Protein AF-A0A7L4NRN9-F1 (afdb_monomer_lite)

Organism: NCBI:txid390723

Foldseek 3Di:
DPQDPPQWDQDDVNPDIDGPPDDQVRFAKDKDWDDDPVGIDIDIDGDGDWFDKDFPDDWDDDDDDPPDDDDTDGDIQIVVGDDDFDDDVRHTDPDD

Sequence (96 aa):
GEVPAGKTKLENFNKALRISNVSEEDSGEYFCLASNKMGSIRHTISVRVKAAPYWLDEPQNLILAPGEDGRLVCRANGNPKPSIQWLVNGEPIEGE

InterPro domains:
  IPR007110 Immunoglobulin-like domain [PS50835] (53-96)
  IPR013098 Immunoglobulin I-set [PF07679] (10-49)
  IPR013098 Immunoglobulin I-set [PF07679] (57-94)
  IPR013783 Immunoglobulin-like fold [G3DSA:2.60.40.10] (1-49)
  IPR013783 Immunoglobulin-like fold [G3DSA:2.60.40.10] (50-96)
  IPR036179 Immunoglobulin-like domain superfamily [SSF48726] (13-59)
  IPR036179 Immunoglobulin-like domain superfamily [SSF48726] (47-94)
  IPR051170 Neural and epithelial cell adhesion domain-containing protein [PTHR12231] (5-94)

Secondary structure (DSSP, 8-state):
-PPPTTSEEEETTTTEEEE-S--GGG-EEEEEEEEETTEEEEEEEEE---EEEEEEE--------TTPPP----EEEEESPPP---EETTEEPS--

Structure (mmCIF, N/CA/C/O backbone):
data_AF-A0A7L4NRN9-F1
#
_entry.id   AF-A0A7L4NRN9-F1
#
loop_
_atom_site.group_PDB
_atom_site.id
_atom_site.type_symbol
_atom_site.label_atom_id
_atom_site.label_alt_id
_atom_site.label_comp_id
_atom_site.label_asym_id
_atom_site.label_entity_id
_atom_site.label_seq_id
_atom_site.pdbx_PDB_ins_code
_atom_site.Cartn_x
_atom_site.Cartn_y
_atom_site.Cartn_z
_atom_site.occupancy
_atom_site.B_iso_or_equiv
_atom_site.auth_seq_id
_atom_site.auth_comp_id
_atom_site.auth_asym_id
_atom_site.auth_atom_id
_atom_site.pdbx_PDB_model_num
ATOM 1 N N . GLY A 1 1 ? 6.725 -7.783 -17.349 1.00 56.34 1 GLY A N 1
ATOM 2 C CA . GLY A 1 1 ? 5.259 -7.811 -17.300 1.00 56.34 1 GLY A CA 1
ATOM 3 C C . GLY A 1 1 ? 4.720 -6.881 -18.353 1.00 56.34 1 GLY A C 1
ATOM 4 O O . GLY A 1 1 ? 5.463 -6.035 -18.847 1.00 56.34 1 GLY A O 1
ATOM 5 N N . GLU A 1 2 ? 3.462 -7.064 -18.729 1.00 66.19 2 GLU A N 1
ATOM 6 C CA . GLU A 1 2 ? 2.748 -6.046 -19.495 1.00 66.19 2 GLU A CA 1
ATOM 7 C C . GLU A 1 2 ? 2.642 -4.774 -18.650 1.00 66.19 2 GLU A C 1
ATOM 9 O O . GLU A 1 2 ? 2.498 -4.831 -17.429 1.00 66.19 2 GLU A O 1
ATOM 14 N N . VAL A 1 3 ? 2.801 -3.619 -19.293 1.00 81.88 3 VAL A N 1
ATOM 15 C CA . VAL A 1 3 ? 2.697 -2.325 -18.617 1.00 81.88 3 VAL A CA 1
ATOM 16 C C . VAL A 1 3 ? 1.210 -2.049 -18.362 1.00 81.88 3 VAL A C 1
ATOM 18 O O . VAL A 1 3 ? 0.427 -2.163 -19.306 1.00 81.88 3 VAL A O 1
ATOM 21 N N . PRO A 1 4 ? 0.794 -1.669 -17.140 1.00 86.62 4 PRO A N 1
ATOM 22 C CA . PRO A 1 4 ? -0.623 -1.522 -16.826 1.00 86.62 4 PRO A CA 1
ATOM 23 C C . PRO A 1 4 ? -1.340 -0.490 -17.713 1.00 86.62 4 PRO A C 1
ATOM 25 O O . PRO A 1 4 ? -1.010 0.703 -17.720 1.00 86.62 4 PRO A O 1
ATOM 28 N N . ALA A 1 5 ? -2.338 -0.941 -18.472 1.00 81.81 5 ALA A N 1
ATOM 29 C CA . ALA A 1 5 ? -3.095 -0.084 -19.378 1.00 81.81 5 ALA A CA 1
ATOM 30 C C . ALA A 1 5 ? -3.961 0.927 -18.603 1.00 81.81 5 ALA A C 1
ATOM 32 O O . ALA A 1 5 ? -4.493 0.630 -17.537 1.00 81.81 5 ALA A O 1
ATOM 33 N N . GLY A 1 6 ? -4.093 2.146 -19.130 1.00 88.62 6 GLY A N 1
ATOM 34 C CA . GLY A 1 6 ? -4.977 3.177 -18.566 1.00 88.62 6 GLY A CA 1
ATOM 35 C C . GLY A 1 6 ? -4.437 3.942 -17.350 1.00 88.62 6 GLY A C 1
ATOM 36 O O . GLY A 1 6 ? -5.034 4.941 -16.963 1.00 88.62 6 GLY A O 1
ATOM 37 N N . LYS A 1 7 ? -3.292 3.542 -16.783 1.00 93.81 7 LYS A N 1
ATOM 38 C CA . LYS A 1 7 ? -2.644 4.246 -15.657 1.00 93.81 7 LYS A CA 1
ATOM 39 C C . LYS A 1 7 ? -1.159 4.546 -15.859 1.00 93.81 7 LYS A C 1
ATOM 41 O O . LYS A 1 7 ? -0.464 4.910 -14.913 1.00 93.81 7 LYS A O 1
ATOM 46 N N . THR A 1 8 ? -0.667 4.410 -17.088 1.00 94.44 8 THR A N 1
ATOM 47 C CA . THR A 1 8 ? 0.746 4.586 -17.440 1.00 94.44 8 THR A CA 1
ATOM 48 C C . THR A 1 8 ? 0.977 5.770 -18.371 1.00 94.44 8 THR A C 1
ATOM 50 O O . THR A 1 8 ? 0.188 6.044 -19.273 1.00 94.44 8 THR A O 1
ATOM 53 N N . LYS A 1 9 ? 2.082 6.487 -18.149 1.00 95.00 9 LYS A N 1
ATOM 54 C CA . LYS A 1 9 ? 2.510 7.628 -18.963 1.00 95.00 9 LYS A CA 1
ATOM 55 C C . LYS A 1 9 ? 4.019 7.593 -19.174 1.00 95.00 9 LYS A C 1
ATOM 57 O O . LYS A 1 9 ? 4.778 7.480 -18.214 1.00 95.00 9 LYS A O 1
ATOM 62 N N . LEU A 1 10 ? 4.454 7.724 -20.426 1.00 93.88 10 LEU A N 1
ATOM 63 C CA . LEU A 1 10 ? 5.862 7.943 -20.750 1.00 93.88 10 LEU A CA 1
ATOM 64 C C . LEU A 1 10 ? 6.213 9.427 -20.592 1.00 93.88 10 LEU A C 1
ATOM 66 O O . LEU A 1 10 ? 5.490 10.311 -21.052 1.00 93.88 10 LEU A O 1
ATOM 70 N N . GLU A 1 11 ? 7.333 9.693 -19.932 1.00 95.38 11 GLU A N 1
ATOM 71 C CA . GLU A 1 11 ? 7.857 11.024 -19.635 1.00 95.38 11 GLU A CA 1
ATOM 72 C C . GLU A 1 11 ? 9.323 11.129 -20.084 1.00 95.38 11 GLU A C 1
ATOM 74 O O . GLU A 1 11 ? 9.958 10.138 -20.460 1.00 95.38 11 GLU A O 1
ATOM 79 N N . ASN A 1 12 ? 9.876 12.345 -20.062 1.00 95.44 12 ASN A N 1
ATOM 80 C CA . ASN A 1 12 ? 11.283 12.619 -20.374 1.00 95.44 12 ASN A CA 1
ATOM 81 C C . ASN A 1 12 ? 11.741 12.030 -21.719 1.00 95.44 12 ASN A C 1
ATOM 83 O O . ASN A 1 12 ? 12.762 11.348 -21.781 1.00 95.44 12 ASN A O 1
ATOM 87 N N . PHE A 1 13 ? 10.989 12.278 -22.798 1.00 94.69 13 PHE A N 1
ATOM 88 C CA . PHE A 1 13 ? 11.271 11.719 -24.131 1.00 94.69 13 PHE A CA 1
ATOM 89 C C . PHE A 1 13 ? 11.360 10.181 -24.117 1.00 94.69 13 PHE A C 1
ATOM 91 O O . PHE A 1 13 ? 12.305 9.599 -24.647 1.00 94.69 13 PHE A O 1
ATOM 98 N N . ASN A 1 14 ? 10.385 9.531 -23.471 1.00 93.06 14 ASN A N 1
ATOM 99 C CA . ASN A 1 14 ? 10.292 8.077 -23.288 1.00 93.06 14 ASN A CA 1
ATOM 100 C C . ASN A 1 14 ? 11.430 7.459 -22.456 1.00 93.06 14 ASN A C 1
ATOM 102 O O . ASN A 1 14 ? 11.669 6.256 -22.533 1.00 93.06 14 ASN A O 1
ATOM 106 N N . LYS A 1 15 ? 12.125 8.266 -21.645 1.00 94.12 15 LYS A N 1
ATOM 107 C CA . LYS A 1 15 ? 13.185 7.801 -20.730 1.00 94.12 15 LYS A CA 1
ATOM 108 C C . LYS A 1 15 ? 12.677 7.518 -19.316 1.00 94.12 15 LYS A C 1
ATOM 110 O O . LYS A 1 15 ? 13.428 6.988 -18.505 1.00 94.12 15 LYS A O 1
ATOM 115 N N . ALA A 1 16 ? 11.430 7.873 -19.012 1.00 94.62 16 ALA A N 1
ATOM 116 C CA . ALA A 1 16 ? 10.782 7.581 -17.740 1.00 94.62 16 ALA A CA 1
ATOM 117 C C . ALA A 1 16 ? 9.380 7.003 -17.972 1.00 94.62 16 ALA A C 1
ATOM 119 O O . ALA A 1 16 ? 8.662 7.451 -18.864 1.00 94.62 16 ALA A O 1
ATOM 120 N N . LEU A 1 17 ? 8.991 6.024 -17.154 1.00 94.62 17 LEU A N 1
ATOM 121 C CA . LEU A 1 17 ? 7.641 5.466 -17.106 1.00 94.62 17 LEU A CA 1
ATOM 122 C C . LEU A 1 17 ? 7.016 5.840 -15.761 1.00 94.62 17 LEU A C 1
ATOM 124 O O . LEU A 1 17 ? 7.520 5.440 -14.713 1.00 94.62 17 LEU A O 1
ATOM 128 N N . ARG A 1 18 ? 5.921 6.597 -15.791 1.00 95.56 18 ARG A N 1
ATOM 129 C CA . ARG A 1 18 ? 5.093 6.891 -14.620 1.00 95.56 18 ARG A CA 1
ATOM 130 C C . ARG A 1 18 ? 3.899 5.946 -14.600 1.00 95.56 18 ARG A C 1
ATOM 132 O O . ARG A 1 18 ? 3.202 5.831 -15.605 1.00 95.56 18 ARG A O 1
ATOM 139 N N . ILE A 1 19 ? 3.652 5.326 -13.451 1.00 96.12 19 ILE A N 1
ATOM 140 C CA . ILE A 1 19 ? 2.445 4.544 -13.160 1.00 96.12 19 ILE A CA 1
ATOM 141 C C . ILE A 1 19 ? 1.694 5.280 -12.049 1.00 96.12 19 ILE A C 1
ATOM 143 O O . ILE A 1 19 ? 2.263 5.544 -10.991 1.00 96.12 19 ILE A O 1
ATOM 147 N N . SER A 1 20 ? 0.452 5.672 -12.307 1.00 96.06 20 SER A N 1
ATOM 148 C CA . SER A 1 20 ? -0.400 6.401 -11.363 1.00 96.06 20 SER A CA 1
ATOM 149 C C . SER A 1 20 ? -1.372 5.454 -10.663 1.00 96.06 20 SER A C 1
ATOM 151 O O . SER A 1 20 ? -1.753 4.440 -11.235 1.00 96.06 20 SER A O 1
ATOM 153 N N . ASN A 1 21 ? -1.801 5.808 -9.445 1.00 94.06 21 ASN A N 1
ATOM 154 C CA . ASN A 1 21 ? -2.736 5.011 -8.640 1.00 94.06 21 ASN A CA 1
ATOM 155 C C . ASN A 1 21 ? -2.325 3.528 -8.556 1.00 94.06 21 ASN A C 1
ATOM 157 O O . ASN A 1 21 ? -3.054 2.631 -8.982 1.00 94.06 21 ASN A O 1
ATOM 161 N N . VAL A 1 22 ? -1.090 3.304 -8.098 1.00 94.62 22 VAL A N 1
ATOM 162 C CA . VAL A 1 22 ? -0.498 1.968 -8.027 1.00 94.62 22 VAL A CA 1
ATOM 163 C C . VAL A 1 22 ? -1.241 1.088 -7.026 1.00 94.62 22 VAL A C 1
ATOM 165 O O . VAL A 1 22 ? -1.680 1.543 -5.972 1.00 94.62 22 VAL A O 1
ATOM 168 N N . SER A 1 23 ? -1.342 -0.187 -7.363 1.00 92.88 23 SER A N 1
ATOM 169 C CA . SER A 1 23 ? -2.004 -1.241 -6.598 1.00 92.88 23 SER A CA 1
ATOM 170 C C . SER A 1 23 ? -1.083 -2.454 -6.496 1.00 92.88 23 SER A C 1
ATOM 172 O O . SER A 1 23 ? -0.055 -2.515 -7.172 1.00 92.88 23 SER A O 1
ATOM 174 N N . GLU A 1 24 ? -1.432 -3.438 -5.670 1.00 90.81 24 GLU A N 1
ATOM 175 C CA . GLU A 1 24 ? -0.608 -4.643 -5.505 1.00 90.81 24 GLU A CA 1
ATOM 176 C C . GLU A 1 24 ? -0.357 -5.384 -6.829 1.00 90.81 24 GLU A C 1
ATOM 178 O O . GLU A 1 24 ? 0.750 -5.884 -7.038 1.00 90.81 24 GLU A O 1
ATOM 183 N N . GLU A 1 25 ? -1.333 -5.356 -7.746 1.00 92.00 25 GLU A N 1
ATOM 184 C CA . GLU A 1 25 ? -1.276 -5.945 -9.094 1.00 92.00 25 GLU A CA 1
ATOM 185 C C . GLU A 1 25 ? -0.179 -5.342 -9.986 1.00 92.00 25 GLU A C 1
ATOM 187 O O . GLU A 1 25 ? 0.249 -5.968 -10.951 1.00 92.00 25 GLU A O 1
ATOM 192 N N . ASP A 1 26 ? 0.313 -4.143 -9.656 1.00 94.38 26 ASP A N 1
ATOM 193 C CA . ASP A 1 26 ? 1.397 -3.488 -10.397 1.00 94.38 26 ASP A CA 1
ATOM 194 C C . ASP A 1 26 ? 2.785 -3.980 -9.983 1.00 94.38 26 ASP A C 1
ATOM 196 O O . ASP A 1 26 ? 3.788 -3.568 -10.572 1.00 94.38 26 ASP A O 1
ATOM 200 N N . SER A 1 27 ? 2.868 -4.840 -8.967 1.00 94.62 27 SER A N 1
ATOM 201 C CA . SER A 1 27 ? 4.118 -5.489 -8.585 1.00 94.62 27 SER A CA 1
ATOM 202 C C . SER A 1 27 ? 4.571 -6.458 -9.674 1.00 94.62 27 SER A C 1
ATOM 204 O O . SER A 1 27 ? 3.784 -7.220 -10.228 1.00 94.62 27 SER A O 1
ATOM 206 N N . GLY A 1 28 ? 5.870 -6.482 -9.948 1.00 94.38 28 GLY A N 1
ATOM 207 C CA . GLY A 1 28 ? 6.449 -7.401 -10.915 1.00 94.38 28 GLY A CA 1
ATOM 208 C C . GLY A 1 28 ? 7.719 -6.871 -11.556 1.00 94.38 28 GLY A C 1
ATOM 209 O O . GLY A 1 28 ? 8.274 -5.843 -11.169 1.00 94.38 28 GLY A O 1
ATOM 210 N N . GLU A 1 29 ? 8.179 -7.603 -12.564 1.00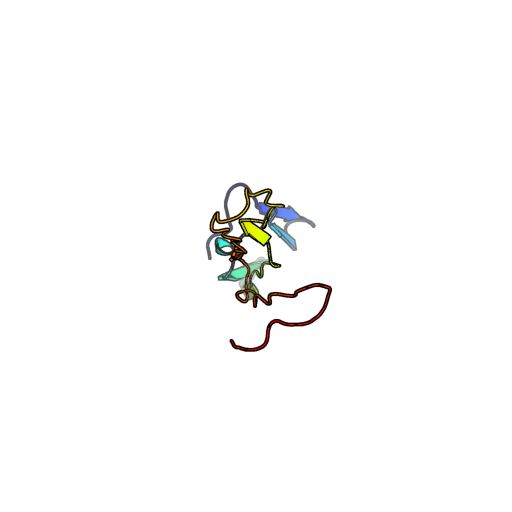 95.06 29 GLU A N 1
ATOM 211 C CA . GLU A 1 29 ? 9.362 -7.254 -13.343 1.00 95.06 29 GLU A CA 1
ATOM 212 C C . GLU A 1 29 ? 8.987 -6.330 -14.504 1.00 95.06 29 GLU A C 1
ATOM 214 O O . GLU A 1 29 ? 8.241 -6.715 -15.414 1.00 95.06 29 GLU A O 1
ATOM 219 N N . TYR A 1 30 ? 9.553 -5.131 -14.513 1.00 94.56 30 TYR A N 1
ATOM 220 C CA . TYR A 1 30 ? 9.483 -4.182 -15.619 1.00 94.56 30 TYR A CA 1
ATOM 221 C C . TYR A 1 30 ? 10.804 -4.195 -16.373 1.00 94.56 30 TYR A C 1
ATOM 223 O O . TYR A 1 30 ? 11.852 -4.458 -15.794 1.00 94.56 30 TYR A O 1
ATOM 231 N N . PHE A 1 31 ? 10.788 -3.894 -17.668 1.00 93.69 31 PHE A N 1
ATOM 232 C CA . PHE A 1 31 ? 12.028 -3.732 -18.416 1.00 93.69 31 PHE A CA 1
ATOM 233 C C . PHE A 1 31 ? 11.957 -2.530 -19.346 1.00 93.69 31 PHE A C 1
ATOM 235 O O . PHE A 1 31 ? 10.896 -2.203 -19.876 1.00 93.69 31 PHE A O 1
ATOM 242 N N . CYS A 1 32 ? 13.104 -1.896 -19.571 1.00 93.69 32 CYS A N 1
ATOM 243 C CA . CYS A 1 32 ? 13.274 -0.933 -20.647 1.00 93.69 32 CYS A CA 1
ATOM 244 C C . CYS A 1 32 ? 14.179 -1.525 -21.730 1.00 93.69 32 CYS A C 1
ATOM 246 O O . CYS A 1 32 ? 15.099 -2.300 -21.448 1.00 93.69 32 CYS A O 1
ATOM 248 N N . LEU A 1 33 ? 13.887 -1.180 -22.982 1.00 94.69 33 LEU A N 1
ATOM 249 C CA . LEU A 1 33 ? 14.691 -1.550 -24.138 1.00 94.69 33 LEU A CA 1
ATOM 250 C C . LEU A 1 33 ? 15.292 -0.272 -24.723 1.00 94.69 33 LEU A C 1
ATOM 252 O O . LEU A 1 33 ? 14.558 0.610 -25.163 1.00 94.69 33 LEU A O 1
ATOM 256 N N . ALA A 1 34 ? 16.618 -0.174 -24.728 1.00 95.88 34 ALA A N 1
ATOM 257 C CA . ALA A 1 34 ? 17.332 0.917 -25.379 1.00 95.88 34 ALA A CA 1
ATOM 258 C C . ALA A 1 34 ? 17.904 0.413 -26.703 1.00 95.88 34 ALA A C 1
ATOM 260 O O . ALA A 1 34 ? 18.670 -0.549 -26.717 1.00 95.88 34 ALA A O 1
ATOM 261 N N . SER A 1 35 ? 17.533 1.053 -27.810 1.00 96.62 35 SER A N 1
ATOM 262 C CA . SER A 1 35 ? 17.925 0.643 -29.161 1.00 96.62 35 SER A CA 1
ATOM 263 C C . SER A 1 35 ? 18.608 1.771 -29.925 1.00 96.62 35 SER A C 1
ATOM 265 O O . SER A 1 35 ? 18.179 2.923 -29.869 1.00 96.62 35 SER A O 1
ATOM 267 N N . ASN A 1 36 ? 19.632 1.424 -30.699 1.00 96.25 36 ASN A N 1
ATOM 268 C CA . ASN A 1 36 ? 20.234 2.276 -31.719 1.00 96.25 36 ASN A CA 1
ATOM 269 C C . ASN A 1 36 ? 20.357 1.489 -33.041 1.00 96.25 36 ASN A C 1
ATOM 271 O O . ASN A 1 36 ? 19.906 0.350 -33.132 1.00 96.25 36 ASN A O 1
ATOM 275 N N . LYS A 1 37 ? 20.966 2.074 -34.083 1.00 98.06 37 LYS A N 1
ATOM 276 C CA . LYS A 1 37 ? 21.081 1.415 -35.403 1.00 98.06 37 LYS A CA 1
ATOM 277 C C . LYS A 1 37 ? 21.896 0.106 -35.393 1.00 98.06 37 LYS A C 1
ATOM 279 O O . LYS A 1 37 ? 21.833 -0.636 -36.363 1.00 98.06 37 LYS A O 1
ATOM 284 N N . MET A 1 38 ? 22.664 -0.159 -34.337 1.00 98.06 38 MET A N 1
ATOM 285 C CA . MET A 1 38 ? 23.620 -1.268 -34.252 1.00 98.06 38 MET A CA 1
ATOM 286 C C . MET A 1 38 ? 23.120 -2.386 -33.334 1.00 98.06 38 MET A C 1
ATOM 288 O O . MET A 1 38 ? 23.693 -3.470 -33.330 1.00 98.06 38 MET A O 1
ATOM 292 N N . GLY A 1 39 ? 22.059 -2.145 -32.560 1.00 97.12 39 GLY A N 1
ATOM 293 C CA . GLY A 1 39 ? 21.476 -3.156 -31.692 1.00 97.12 39 GLY A CA 1
ATOM 294 C C . GLY A 1 39 ? 20.611 -2.578 -30.582 1.00 97.12 39 GLY A C 1
ATOM 295 O O . GLY A 1 39 ? 20.245 -1.400 -30.577 1.00 97.12 39 GLY A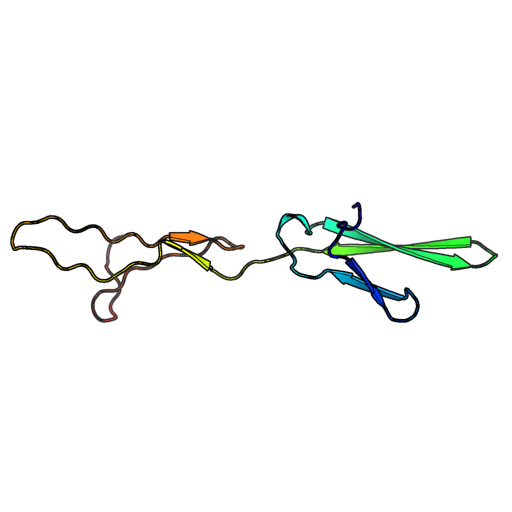 O 1
ATOM 296 N N . SER A 1 40 ? 20.292 -3.436 -29.617 1.00 97.50 40 SER A N 1
ATOM 297 C CA . SER A 1 40 ? 19.465 -3.093 -28.465 1.00 97.50 40 SER A CA 1
ATOM 298 C C . SER A 1 40 ? 19.945 -3.783 -27.199 1.00 97.50 40 SER A C 1
ATOM 300 O O . SER A 1 40 ? 20.365 -4.937 -27.246 1.00 97.50 40 SER A O 1
ATOM 302 N N . ILE A 1 41 ? 19.798 -3.105 -26.067 1.00 97.12 41 ILE A N 1
ATOM 303 C CA . ILE A 1 41 ? 20.057 -3.654 -24.735 1.00 97.12 41 ILE A CA 1
ATOM 304 C C . ILE A 1 41 ? 18.796 -3.571 -23.877 1.00 97.12 41 ILE A C 1
ATOM 306 O O . ILE A 1 41 ? 17.969 -2.673 -24.052 1.00 97.12 41 ILE A O 1
ATOM 310 N N . ARG A 1 42 ? 18.659 -4.512 -22.940 1.00 95.88 42 ARG A N 1
ATOM 311 C CA . ARG A 1 42 ? 17.545 -4.587 -21.992 1.00 95.88 42 ARG A CA 1
ATOM 312 C C . ARG A 1 42 ? 18.053 -4.369 -20.572 1.00 95.88 42 ARG A C 1
ATOM 314 O O . ARG A 1 42 ? 19.054 -4.966 -20.190 1.00 95.88 42 ARG A O 1
ATOM 321 N N . HIS A 1 43 ? 17.317 -3.588 -19.790 1.00 96.06 43 HIS A N 1
ATOM 322 C CA . HIS A 1 43 ? 17.498 -3.493 -18.344 1.00 96.06 43 HIS A CA 1
ATOM 323 C C . HIS A 1 43 ? 16.191 -3.854 -17.635 1.00 96.06 43 HIS A C 1
ATOM 325 O O . HIS A 1 43 ? 15.134 -3.354 -18.023 1.00 96.06 43 HIS A O 1
ATOM 331 N N . THR A 1 44 ? 16.263 -4.708 -16.614 1.00 96.06 44 THR A N 1
ATOM 332 C CA . THR A 1 44 ? 15.104 -5.212 -15.859 1.00 96.06 44 THR A CA 1
ATOM 333 C C . THR A 1 44 ? 15.076 -4.602 -14.455 1.00 96.06 44 THR A C 1
ATOM 335 O O . THR A 1 44 ? 16.123 -4.371 -13.857 1.00 96.06 44 THR A O 1
ATOM 338 N N . ILE A 1 45 ? 13.882 -4.306 -13.946 1.00 95.62 45 ILE A N 1
ATOM 339 C CA . ILE A 1 45 ? 13.622 -3.665 -12.657 1.00 95.62 45 ILE A CA 1
ATOM 340 C C . ILE A 1 45 ? 12.527 -4.455 -11.934 1.00 95.62 45 ILE A C 1
ATOM 342 O O . ILE A 1 45 ? 11.403 -4.546 -12.430 1.00 95.62 45 ILE A O 1
ATOM 346 N N . SER A 1 46 ? 12.833 -4.950 -10.736 1.00 96.25 46 SER A N 1
ATOM 347 C CA . SER A 1 46 ? 11.862 -5.583 -9.841 1.00 96.25 46 SER A CA 1
ATOM 348 C C . SER A 1 46 ? 11.115 -4.530 -9.026 1.00 96.25 46 SER A C 1
ATOM 350 O O . SER A 1 46 ? 11.703 -3.856 -8.179 1.00 96.25 46 SER A O 1
ATOM 352 N N . VAL A 1 47 ? 9.808 -4.403 -9.239 1.00 95.44 47 VAL A N 1
ATOM 353 C CA . VAL A 1 47 ? 8.939 -3.491 -8.486 1.00 95.44 47 VAL A CA 1
ATOM 354 C C . VAL A 1 47 ? 8.090 -4.293 -7.505 1.00 95.44 47 VAL A C 1
ATOM 356 O O . VAL A 1 47 ? 7.439 -5.264 -7.883 1.00 95.44 47 VAL A O 1
ATOM 359 N N . ARG A 1 48 ? 8.070 -3.875 -6.235 1.00 95.50 48 ARG A N 1
ATOM 360 C CA . ARG A 1 48 ? 7.157 -4.402 -5.211 1.00 95.50 48 ARG A CA 1
ATOM 361 C C . ARG A 1 48 ? 6.350 -3.258 -4.622 1.00 95.50 48 ARG A C 1
ATOM 363 O O . ARG A 1 48 ? 6.926 -2.364 -4.002 1.00 95.50 48 ARG A O 1
ATOM 370 N N . VAL A 1 49 ? 5.038 -3.298 -4.803 1.00 95.88 49 VAL A N 1
ATOM 371 C CA . VAL A 1 49 ? 4.119 -2.323 -4.218 1.00 95.88 49 VAL A CA 1
ATOM 372 C C . VAL A 1 49 ? 3.788 -2.756 -2.793 1.00 95.88 49 VAL A C 1
ATOM 374 O O . VAL A 1 49 ? 3.518 -3.925 -2.529 1.00 95.88 49 VAL A O 1
ATOM 377 N N . LYS A 1 50 ? 3.850 -1.804 -1.863 1.00 96.00 50 LYS A N 1
ATOM 378 C CA . LYS A 1 50 ? 3.447 -1.975 -0.466 1.00 96.00 50 LYS A CA 1
ATOM 379 C C . LYS A 1 50 ? 2.280 -1.050 -0.168 1.00 96.00 50 LYS A C 1
ATOM 381 O O . LYS A 1 50 ? 2.160 0.005 -0.789 1.00 96.00 50 LYS A O 1
ATOM 386 N N . ALA A 1 51 ? 1.472 -1.432 0.810 1.00 95.44 51 ALA A N 1
ATOM 387 C CA . ALA A 1 51 ? 0.329 -0.654 1.256 1.00 95.44 51 ALA A CA 1
ATOM 388 C C . ALA A 1 51 ? 0.462 -0.375 2.752 1.00 95.44 51 ALA A C 1
ATOM 390 O O . ALA A 1 51 ? 0.664 -1.299 3.543 1.00 95.44 51 ALA A O 1
ATOM 391 N N . ALA A 1 52 ? 0.348 0.899 3.132 1.00 96.06 52 ALA A N 1
ATOM 392 C CA . ALA A 1 52 ? 0.154 1.270 4.528 1.00 96.06 52 ALA A CA 1
ATOM 393 C C . ALA A 1 52 ? -1.178 0.688 5.040 1.00 96.06 52 ALA A C 1
ATOM 395 O O . ALA A 1 52 ? -2.066 0.439 4.220 1.00 96.06 52 ALA A O 1
ATOM 396 N N . PRO A 1 53 ? -1.338 0.476 6.359 1.00 96.88 53 PRO A N 1
ATOM 397 C CA . PRO A 1 53 ? -2.611 0.048 6.917 1.00 96.88 53 PRO A CA 1
ATOM 398 C C . PRO A 1 53 ? -3.753 0.975 6.486 1.00 96.88 53 PRO A C 1
ATOM 400 O O . PRO A 1 53 ? -3.648 2.195 6.614 1.00 96.88 53 PRO A O 1
ATOM 403 N N . TYR A 1 54 ? -4.836 0.392 5.989 1.00 95.88 54 TYR A N 1
ATOM 404 C CA . TYR A 1 54 ? -6.082 1.085 5.675 1.00 95.88 54 TYR A CA 1
ATOM 405 C C . TYR A 1 54 ? -7.264 0.318 6.264 1.00 95.88 54 TYR A C 1
ATOM 407 O O . TYR A 1 54 ? -7.220 -0.909 6.404 1.00 95.88 54 TYR A O 1
ATOM 415 N N . TRP A 1 55 ? -8.317 1.044 6.630 1.00 97.31 55 TRP A N 1
ATOM 416 C CA . TRP A 1 55 ? -9.484 0.465 7.283 1.00 97.31 55 TRP A CA 1
ATOM 417 C C . TRP A 1 55 ? -10.270 -0.439 6.334 1.00 97.31 55 TRP A C 1
ATOM 419 O O . TRP A 1 55 ? -10.615 -0.047 5.220 1.00 97.31 55 TRP A O 1
ATOM 429 N N . LEU A 1 56 ? -10.572 -1.644 6.810 1.00 97.06 56 LEU A N 1
ATOM 430 C CA . LEU A 1 56 ? -11.693 -2.438 6.314 1.00 97.06 56 LEU A CA 1
ATOM 431 C C . LEU A 1 56 ? -12.923 -2.179 7.189 1.00 97.06 56 LEU A C 1
ATOM 433 O O . LEU A 1 56 ? -14.008 -1.949 6.666 1.00 97.06 56 LEU A O 1
ATOM 437 N N . ASP A 1 57 ? -12.720 -2.146 8.510 1.00 96.75 57 ASP A N 1
ATOM 438 C CA . ASP A 1 57 ? -13.723 -1.766 9.500 1.00 96.75 57 ASP A CA 1
ATOM 439 C C . ASP A 1 57 ? -13.036 -0.941 10.578 1.00 96.75 57 ASP A C 1
ATOM 441 O O . ASP A 1 57 ? -12.244 -1.452 11.381 1.00 96.75 57 ASP A O 1
ATOM 445 N N . GLU A 1 58 ? -13.334 0.352 10.548 1.00 96.38 58 GLU A N 1
ATOM 446 C CA . GLU A 1 58 ? -12.925 1.295 11.572 1.00 96.38 58 GLU A CA 1
ATOM 447 C C . GLU A 1 58 ? -13.863 1.146 12.782 1.00 96.38 58 GLU A C 1
ATOM 449 O O . GLU A 1 58 ? -15.087 1.239 12.618 1.00 96.38 58 GLU A O 1
ATOM 454 N N . PRO A 1 59 ? -13.333 0.886 13.990 1.00 95.25 59 PRO A N 1
ATOM 455 C CA . PRO A 1 59 ? -14.160 0.766 15.181 1.00 95.25 59 PRO A CA 1
ATOM 456 C C . PRO A 1 59 ? -14.836 2.105 15.492 1.00 95.25 59 PRO A C 1
ATOM 458 O O . PRO A 1 59 ? -14.199 3.156 15.485 1.00 95.25 59 PRO A O 1
ATOM 461 N N . GLN A 1 60 ? -16.132 2.060 15.798 1.00 95.12 60 GLN A N 1
ATOM 462 C CA . GLN A 1 60 ? -16.920 3.232 16.180 1.00 95.12 60 GLN A CA 1
ATOM 463 C C . GLN A 1 60 ? -17.340 3.164 17.647 1.00 95.12 60 GLN A C 1
ATOM 465 O O . GLN A 1 60 ? -17.339 2.099 18.267 1.00 95.12 60 GLN A O 1
ATOM 470 N N . ASN A 1 61 ? -17.742 4.312 18.189 1.00 95.94 61 ASN A N 1
ATOM 471 C CA . ASN A 1 61 ? -18.279 4.396 19.542 1.00 95.94 61 ASN A CA 1
ATOM 472 C C . ASN A 1 61 ? -19.582 3.594 19.656 1.00 95.94 61 ASN A C 1
ATOM 474 O O . ASN A 1 61 ? -20.479 3.732 18.825 1.00 95.94 61 ASN A O 1
ATOM 478 N N . LEU A 1 62 ? -19.697 2.803 20.722 1.00 95.62 62 LEU A N 1
ATOM 479 C CA . LEU A 1 62 ? -20.903 2.051 21.059 1.00 95.62 62 LEU A CA 1
ATOM 480 C C . LEU A 1 62 ? -21.584 2.674 22.280 1.00 95.62 62 LEU A C 1
ATOM 482 O O . LEU A 1 62 ? -20.924 3.018 23.259 1.00 95.62 62 LEU A O 1
ATOM 486 N N . ILE A 1 63 ? -22.909 2.789 22.222 1.00 96.88 63 ILE A N 1
ATOM 487 C CA . ILE A 1 63 ? -23.767 3.184 23.343 1.00 96.88 63 ILE A CA 1
ATOM 488 C C . ILE A 1 63 ? -24.752 2.038 23.544 1.00 96.88 63 ILE A C 1
ATOM 490 O O . ILE A 1 63 ? -25.495 1.712 22.623 1.00 96.88 63 ILE A O 1
ATOM 494 N N . LEU A 1 64 ? -24.726 1.421 24.722 1.00 97.06 64 LEU A N 1
ATOM 495 C CA . LEU A 1 64 ? -25.479 0.205 25.030 1.00 97.06 64 LEU A CA 1
ATOM 496 C C . LEU A 1 64 ? -26.267 0.385 26.325 1.00 97.06 64 LEU A C 1
ATOM 498 O O . LEU A 1 64 ? -25.853 1.142 27.212 1.00 97.06 64 LEU A O 1
ATOM 502 N N . ALA A 1 65 ? -27.396 -0.311 26.438 1.00 97.62 65 ALA A N 1
ATOM 503 C CA . ALA A 1 65 ? -28.143 -0.367 27.685 1.00 97.62 65 ALA A CA 1
ATOM 504 C C . ALA A 1 65 ? -27.439 -1.286 28.707 1.00 97.62 65 ALA A C 1
ATOM 506 O O . ALA A 1 65 ? -26.689 -2.190 28.328 1.00 97.62 65 ALA A O 1
ATOM 507 N N . PRO A 1 66 ? -27.671 -1.097 30.020 1.00 97.25 66 PRO A N 1
ATOM 508 C CA . PRO A 1 66 ? -27.126 -1.998 31.030 1.00 97.25 66 PRO A CA 1
ATOM 509 C C . PRO A 1 66 ? -27.556 -3.451 30.789 1.00 97.25 66 PRO A C 1
ATOM 511 O O . PRO A 1 66 ? -28.748 -3.742 30.712 1.00 97.25 66 PRO A O 1
ATOM 514 N N . GLY A 1 67 ? -26.580 -4.358 30.716 1.00 96.44 67 GLY A N 1
ATOM 515 C CA . GLY A 1 67 ? -26.805 -5.788 30.486 1.00 96.44 67 GLY A CA 1
ATOM 516 C C . GLY A 1 67 ? -26.787 -6.224 29.017 1.00 96.44 67 GLY A C 1
ATOM 517 O O . GLY A 1 67 ? -26.945 -7.413 28.763 1.00 96.44 67 GLY A O 1
ATOM 518 N N . GLU A 1 68 ? -26.585 -5.307 28.065 1.00 97.81 68 GLU A N 1
ATOM 519 C CA . GLU A 1 68 ? -26.365 -5.656 26.658 1.00 97.81 68 GLU A CA 1
ATOM 520 C C . GLU A 1 68 ? -24.896 -5.984 26.363 1.00 97.81 68 GLU A C 1
ATOM 522 O O . GLU A 1 68 ? -23.977 -5.345 26.883 1.00 97.81 68 GLU A O 1
ATOM 527 N N . ASP A 1 69 ? -24.682 -6.946 25.466 1.00 95.88 69 ASP A N 1
ATOM 528 C CA . ASP A 1 69 ? -23.353 -7.307 24.980 1.00 95.88 69 ASP A CA 1
ATOM 529 C C . ASP A 1 69 ? -22.891 -6.356 23.866 1.00 95.88 69 ASP A C 1
ATOM 531 O O . ASP A 1 69 ? -23.595 -6.114 22.882 1.00 95.88 69 ASP A O 1
ATOM 535 N N . GLY A 1 70 ? -21.662 -5.852 23.991 1.00 93.88 70 GLY A N 1
ATOM 536 C CA . GLY A 1 70 ? -21.015 -5.005 22.991 1.00 93.88 70 GLY A CA 1
ATOM 537 C C . GLY A 1 70 ? -19.987 -5.755 22.151 1.00 93.88 70 GLY A C 1
ATOM 538 O O . GLY A 1 70 ? -19.269 -6.620 22.648 1.00 93.88 70 GLY A O 1
ATOM 539 N N . ARG A 1 71 ? -19.859 -5.383 20.872 1.00 94.69 71 ARG A N 1
ATOM 540 C CA . ARG A 1 71 ? -18.825 -5.919 19.977 1.00 94.69 71 ARG A CA 1
ATOM 541 C C . ARG A 1 71 ? -18.129 -4.806 19.207 1.00 94.69 71 ARG A C 1
ATOM 543 O O . ARG A 1 71 ? -18.717 -4.211 18.309 1.00 94.69 71 ARG A O 1
ATOM 550 N N . LEU A 1 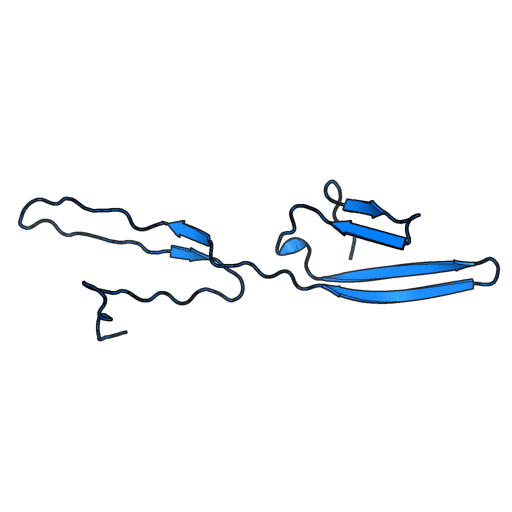72 ? -16.848 -4.600 19.497 1.00 94.94 72 LEU A N 1
ATOM 551 C CA . LEU A 1 72 ? -15.966 -3.763 18.690 1.00 94.94 72 LEU A CA 1
ATOM 552 C C . LEU A 1 72 ? -15.255 -4.626 17.644 1.00 94.94 72 LEU A C 1
ATOM 554 O O . LEU A 1 72 ? -14.784 -5.725 17.936 1.00 94.94 72 LEU A O 1
ATOM 558 N N . VAL 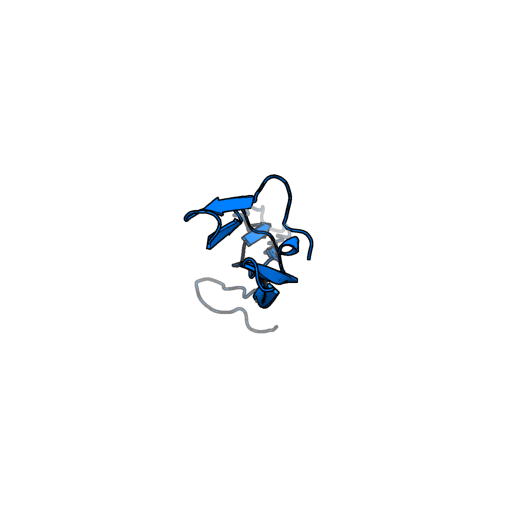A 1 73 ? -15.190 -4.136 16.410 1.00 94.94 73 VAL A N 1
ATOM 559 C CA . VAL A 1 73 ? -14.476 -4.787 15.309 1.00 94.94 73 VAL A CA 1
ATOM 560 C C . VAL A 1 73 ? -13.416 -3.817 14.814 1.00 94.94 73 VAL A C 1
ATOM 562 O O . VAL A 1 73 ? -13.737 -2.704 14.419 1.00 94.94 73 VAL A O 1
ATOM 565 N N . CYS A 1 74 ? -12.158 -4.248 14.847 1.00 95.12 74 CYS A N 1
ATOM 566 C CA . CYS A 1 74 ? -11.031 -3.519 14.281 1.00 95.12 74 CYS A CA 1
ATOM 567 C C . CYS A 1 74 ? -10.431 -4.388 13.180 1.00 95.12 74 CYS A C 1
ATOM 569 O O . CYS A 1 74 ? -9.817 -5.422 13.458 1.00 95.12 74 CYS A O 1
ATOM 571 N N . ARG A 1 75 ? -10.665 -4.014 11.920 1.00 96.88 75 ARG A N 1
ATOM 572 C CA . ARG A 1 75 ? -10.075 -4.700 10.768 1.00 96.88 75 ARG A CA 1
ATOM 573 C C . ARG A 1 75 ? -9.378 -3.681 9.885 1.00 96.88 75 ARG A C 1
ATOM 575 O O . ARG A 1 75 ? -9.994 -2.748 9.380 1.00 96.88 75 ARG A O 1
ATOM 582 N N . ALA A 1 76 ? -8.094 -3.910 9.659 1.00 97.31 76 ALA A N 1
ATOM 583 C CA . ALA A 1 76 ? -7.292 -3.172 8.702 1.00 97.31 76 ALA A CA 1
ATOM 584 C C . ALA A 1 76 ? -6.607 -4.153 7.752 1.00 97.31 76 ALA A C 1
ATOM 586 O O . ALA A 1 76 ? -6.322 -5.299 8.114 1.00 97.31 76 ALA A O 1
ATOM 587 N N . ASN A 1 77 ? -6.331 -3.693 6.540 1.00 96.25 77 ASN A N 1
ATOM 588 C CA . ASN A 1 77 ? -5.505 -4.414 5.586 1.00 96.25 77 ASN A CA 1
ATOM 589 C C . ASN A 1 77 ? -4.281 -3.577 5.218 1.00 96.25 77 ASN A C 1
ATOM 591 O O . ASN A 1 77 ? -4.238 -2.379 5.473 1.00 96.25 77 ASN A O 1
ATOM 595 N N . GLY A 1 78 ? -3.265 -4.214 4.655 1.00 95.69 78 GLY A N 1
ATOM 596 C CA . GLY A 1 78 ? -1.997 -3.586 4.316 1.00 95.69 78 GLY A CA 1
ATOM 597 C C . GLY A 1 78 ? -0.979 -4.635 3.897 1.00 95.69 78 GLY A C 1
ATOM 598 O O . GLY A 1 78 ? -1.192 -5.836 4.078 1.00 95.69 78 GLY A O 1
ATOM 599 N N . ASN A 1 79 ? 0.140 -4.175 3.351 1.00 95.69 79 ASN A N 1
ATOM 600 C CA . ASN A 1 79 ? 1.232 -5.043 2.943 1.00 95.69 79 ASN A CA 1
ATOM 601 C C . ASN A 1 79 ? 2.574 -4.461 3.419 1.00 95.69 79 ASN A C 1
ATOM 603 O O . ASN A 1 79 ? 3.048 -3.479 2.833 1.00 95.69 79 ASN A O 1
ATOM 607 N N . PRO A 1 80 ? 3.213 -5.058 4.446 1.00 95.69 80 PRO A N 1
ATOM 608 C CA . PRO A 1 80 ? 2.816 -6.291 5.144 1.00 95.69 80 PRO A CA 1
ATOM 609 C C . PRO A 1 80 ? 1.504 -6.178 5.933 1.00 95.69 80 PRO A C 1
ATOM 611 O O . PRO A 1 80 ? 1.053 -5.075 6.239 1.00 95.69 80 PRO A O 1
ATOM 614 N N . LYS A 1 81 ? 0.915 -7.330 6.282 1.00 95.94 81 LYS A N 1
ATOM 615 C CA . LYS A 1 81 ? -0.335 -7.390 7.048 1.00 95.94 81 LYS A CA 1
ATOM 616 C C . LYS A 1 81 ? -0.186 -6.628 8.381 1.00 95.94 81 LYS A C 1
ATOM 618 O O . LYS A 1 81 ? 0.778 -6.905 9.099 1.00 95.94 81 LYS A O 1
ATOM 623 N N . PRO A 1 82 ? -1.100 -5.700 8.725 1.00 96.69 82 PRO A N 1
ATOM 624 C CA . PRO A 1 82 ? -1.006 -4.927 9.962 1.00 96.69 82 PRO A CA 1
ATOM 625 C C . PRO A 1 82 ? -1.159 -5.804 11.212 1.00 96.69 82 PRO A C 1
ATOM 627 O O . PRO A 1 82 ? -1.930 -6.765 11.207 1.00 96.69 82 PRO A O 1
ATOM 630 N N . SER A 1 83 ? -0.470 -5.438 12.293 1.00 95.00 83 SER A N 1
ATOM 631 C CA . SER A 1 83 ? -0.744 -5.950 13.640 1.00 95.00 83 SER A CA 1
ATOM 632 C C . SER A 1 83 ? -1.846 -5.123 14.301 1.00 95.00 83 SER A C 1
ATOM 634 O O . SER A 1 83 ? -1.853 -3.899 14.171 1.00 95.00 83 SER A O 1
ATOM 636 N N . ILE A 1 84 ? -2.746 -5.779 15.029 1.00 93.25 84 ILE A N 1
ATOM 637 C CA . ILE A 1 84 ? -3.830 -5.133 15.776 1.00 93.25 84 ILE A CA 1
ATOM 638 C C . ILE A 1 84 ? -3.507 -5.245 17.264 1.00 93.25 84 ILE A C 1
ATOM 640 O O . ILE A 1 84 ? -3.048 -6.289 17.705 1.00 93.25 84 ILE A O 1
ATOM 644 N N . GLN A 1 85 ? -3.713 -4.164 18.013 1.00 93.62 85 GLN A N 1
ATOM 645 C CA . GLN A 1 85 ? -3.575 -4.132 19.467 1.00 93.62 85 GLN A CA 1
ATOM 646 C C . GLN A 1 85 ? -4.759 -3.365 20.044 1.00 93.62 85 GLN A C 1
ATOM 648 O O . GLN A 1 85 ? -5.130 -2.310 19.523 1.00 93.62 85 GLN A O 1
ATOM 653 N N . TRP A 1 86 ? -5.345 -3.894 21.113 1.00 93.94 86 TRP A N 1
ATOM 654 C CA . TRP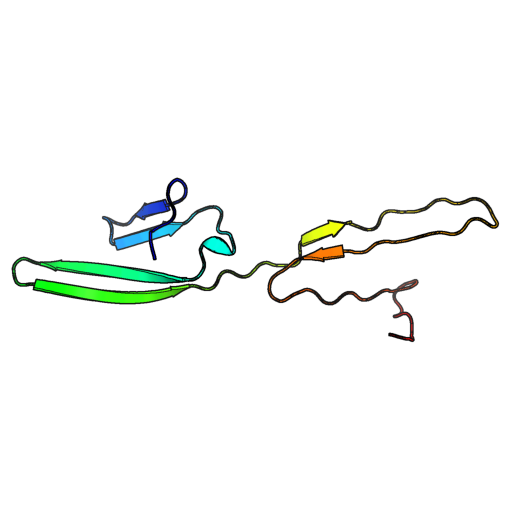 A 1 86 ? -6.428 -3.241 21.836 1.00 93.94 86 TRP A CA 1
ATOM 655 C C . TRP A 1 86 ? -5.891 -2.569 23.091 1.00 93.94 86 TRP A C 1
ATOM 657 O O . TRP A 1 86 ? -5.112 -3.162 23.837 1.00 93.94 86 TRP A O 1
ATOM 667 N N . LEU A 1 87 ? -6.333 -1.332 23.319 1.00 94.38 87 LEU A N 1
ATOM 668 C CA . LEU A 1 87 ? -5.967 -0.549 24.489 1.00 94.38 87 LEU A CA 1
ATOM 669 C C . LEU A 1 87 ? -7.224 -0.076 25.213 1.00 94.38 87 LEU A C 1
ATOM 671 O O . LEU A 1 87 ? -8.187 0.361 24.580 1.00 94.38 87 LEU A O 1
ATOM 675 N N . VAL A 1 88 ? -7.183 -0.105 26.542 1.00 94.38 88 VAL A N 1
ATOM 676 C CA . VAL A 1 88 ? -8.199 0.486 27.416 1.00 94.38 88 VAL A CA 1
ATOM 677 C C . VAL A 1 88 ? -7.544 1.635 28.164 1.00 94.38 88 VAL A C 1
ATOM 679 O O . VAL A 1 88 ? -6.604 1.435 28.924 1.00 94.38 88 VAL A O 1
ATOM 682 N N . ASN A 1 89 ? -8.019 2.859 27.925 1.00 93.75 89 ASN A N 1
ATOM 683 C CA . ASN A 1 89 ? -7.461 4.080 28.523 1.00 93.75 89 ASN A CA 1
ATOM 684 C C . ASN A 1 89 ? -5.939 4.246 28.317 1.00 93.75 89 ASN A C 1
ATOM 686 O O . ASN A 1 89 ? -5.262 4.836 29.152 1.00 93.75 89 ASN A O 1
ATOM 690 N N . GLY A 1 90 ? -5.414 3.745 27.194 1.00 93.19 90 GLY A N 1
ATOM 691 C CA . GLY A 1 90 ? -3.992 3.829 26.846 1.00 93.19 90 GLY A CA 1
ATOM 692 C C . GLY A 1 90 ? -3.140 2.643 27.300 1.00 93.19 90 GLY A C 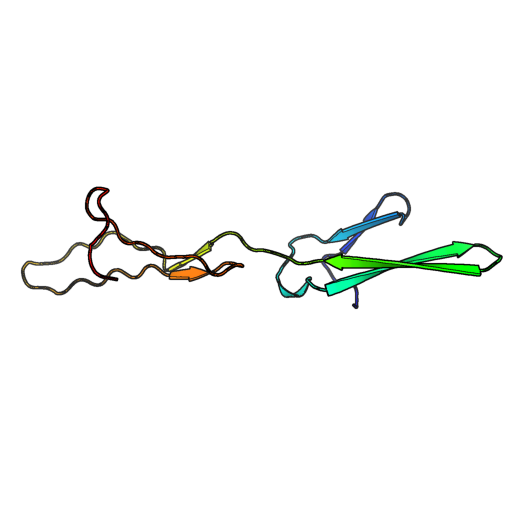1
ATOM 693 O O . GLY A 1 90 ? -1.980 2.581 26.907 1.00 93.19 90 GLY A O 1
ATOM 694 N N . GLU A 1 91 ? -3.703 1.686 28.039 1.00 95.25 91 GLU A N 1
ATOM 695 C CA . GLU A 1 91 ? -2.992 0.484 28.484 1.00 95.25 91 GLU A CA 1
ATOM 696 C C . GLU A 1 91 ? -3.374 -0.735 27.630 1.00 95.25 91 GLU A C 1
ATOM 698 O O . GLU A 1 91 ? -4.564 -0.911 27.336 1.00 95.25 91 GLU A O 1
ATOM 703 N N . PRO A 1 92 ? -2.413 -1.585 27.218 1.00 93.06 92 PRO A N 1
ATOM 704 C CA . PRO A 1 92 ? -2.706 -2.823 26.503 1.00 93.06 92 PRO A CA 1
ATOM 705 C C . PRO A 1 92 ? -3.610 -3.751 27.317 1.00 93.06 92 PRO A C 1
ATOM 707 O O . PRO A 1 92 ? -3.441 -3.903 28.526 1.00 93.06 92 PRO A O 1
ATOM 710 N N . ILE A 1 93 ? -4.543 -4.423 26.647 1.00 90.44 93 ILE A N 1
ATOM 711 C CA . ILE A 1 93 ? -5.273 -5.531 27.268 1.00 90.44 93 ILE A CA 1
ATOM 712 C C . ILE A 1 93 ? -4.315 -6.730 27.343 1.00 90.44 93 ILE A C 1
ATOM 714 O O . ILE A 1 93 ? -3.867 -7.222 26.309 1.00 90.44 93 ILE A O 1
ATOM 718 N N . GLU A 1 94 ? -3.972 -7.191 28.548 1.00 71.69 94 GLU A N 1
ATOM 719 C CA . GLU A 1 94 ? -3.171 -8.410 28.721 1.00 71.69 94 GLU A CA 1
ATOM 720 C C . GLU A 1 94 ? -3.984 -9.646 28.294 1.00 71.69 94 GLU A C 1
ATOM 722 O O . GLU A 1 94 ? -5.096 -9.852 28.784 1.00 71.69 94 GLU A O 1
ATOM 727 N N . GLY A 1 95 ? -3.425 -10.481 27.404 1.00 58.88 95 GLY A N 1
ATOM 728 C CA . GLY A 1 95 ? -3.988 -11.802 27.082 1.00 58.88 95 GLY A CA 1
ATOM 729 C C . GLY A 1 95 ? -4.220 -12.157 25.607 1.00 58.88 95 GLY A C 1
ATOM 730 O O . GLY A 1 95 ? -5.099 -12.980 25.353 1.00 58.88 95 GLY A O 1
ATOM 731 N N . GLU A 1 96 ? -3.466 -11.599 24.651 1.00 45.50 96 GLU A N 1
ATOM 732 C CA . GLU A 1 96 ? -3.273 -12.264 23.342 1.00 45.50 96 GLU A CA 1
ATOM 733 C C . GLU A 1 96 ? -2.102 -13.255 23.375 1.00 45.50 96 GLU A C 1
ATOM 735 O O . GLU A 1 96 ? -1.022 -12.888 23.897 1.00 45.50 96 GLU A O 1
#

pLDDT: mean 93.02, std 8.48, range [45.5, 98.06]

Radius of gyration: 23.43 Å; chains: 1; bounding box: 52×25×66 Å